Protein AF-A0A661P644-F1 (afdb_monomer_lite)

Secondary structure (DSSP, 8-state):
--GGGSGGGGGG-HHHHHHHHHHHHHHHHHHHHHT--GGGHHHHHHHHHHHHHHHHHHHHHTTTHHHHHHHHHTTSSSEEE-HHHHHTT---EEEEEESSPPPPHHHHHHHHHHH-TT-EEEEE-TTSSEEEEE--PPP-TT-HHHHHHHHHHHHHHIIIIIIHHHHHHS-EEEEEE-

Sequence (178 aa):
MCAATSPQGVLTDPSVVGATAAVLAIIAVALYQTVLAPEQVFVIYAAVALPVVLAAAAWLSLLGARKKVVSWLAGLPFSVENVNSLLNGVGQNLVIRFAQQPPDRDVLNDRLERIYPDCFALEYAAEEPEVEVRVGVIDSKLNPASATHRRYVRVHRLIDEALVPMSEDHPIEVVFVS

Structure (mmCIF, N/CA/C/O backbone):
data_AF-A0A661P644-F1
#
_entry.id   AF-A0A661P644-F1
#
loop_
_atom_site.group_PDB
_atom_site.id
_atom_site.type_symbol
_atom_site.label_atom_id
_atom_site.label_alt_id
_atom_site.label_comp_id
_atom_site.label_asym_id
_atom_site.label_entity_id
_atom_site.label_seq_id
_atom_site.pdbx_PDB_ins_code
_atom_site.Cartn_x
_atom_site.Cartn_y
_atom_site.Cartn_z
_atom_site.occupancy
_atom_site.B_iso_or_equiv
_atom_site.auth_seq_id
_atom_site.auth_comp_id
_atom_site.auth_asym_id
_atom_site.auth_atom_id
_atom_site.pdbx_PDB_model_num
ATOM 1 N N . MET A 1 1 ? 4.731 9.510 -6.077 1.00 52.00 1 MET A N 1
ATOM 2 C CA . MET A 1 1 ? 3.736 9.005 -5.098 1.00 52.00 1 MET A CA 1
ATOM 3 C C . MET A 1 1 ? 2.566 8.216 -5.712 1.00 52.00 1 MET A C 1
ATOM 5 O O . MET A 1 1 ? 1.725 7.757 -4.956 1.00 52.00 1 MET A O 1
ATOM 9 N N . CYS A 1 2 ? 2.501 7.967 -7.032 1.00 56.62 2 CYS A N 1
ATOM 10 C CA . CYS A 1 2 ? 1.468 7.079 -7.602 1.00 56.62 2 CYS A CA 1
ATOM 11 C C . CYS A 1 2 ? 1.899 5.603 -7.713 1.00 56.62 2 CYS A C 1
ATOM 13 O O . CYS A 1 2 ? 1.054 4.726 -7.877 1.00 56.62 2 CYS A O 1
ATOM 15 N N . ALA A 1 3 ? 3.201 5.323 -7.603 1.00 59.94 3 ALA A N 1
ATOM 16 C CA . ALA A 1 3 ? 3.763 3.993 -7.818 1.00 59.94 3 ALA A CA 1
ATOM 17 C C . ALA A 1 3 ? 3.244 2.930 -6.832 1.00 59.94 3 ALA A C 1
ATOM 19 O O . ALA A 1 3 ? 3.018 1.799 -7.234 1.00 59.94 3 ALA A O 1
ATOM 20 N N . ALA A 1 4 ? 2.973 3.290 -5.573 1.00 67.12 4 ALA A N 1
ATOM 21 C CA . ALA A 1 4 ? 2.459 2.352 -4.569 1.00 67.12 4 ALA A CA 1
ATOM 22 C C . ALA A 1 4 ? 1.064 1.792 -4.904 1.00 67.12 4 ALA A C 1
ATOM 24 O O . ALA A 1 4 ? 0.712 0.692 -4.492 1.00 67.12 4 ALA A O 1
ATOM 25 N N . THR A 1 5 ? 0.266 2.526 -5.681 1.00 68.06 5 THR A N 1
ATOM 26 C CA . THR A 1 5 ? -1.126 2.149 -5.989 1.00 68.06 5 THR A CA 1
ATOM 27 C C . THR A 1 5 ? -1.259 1.164 -7.152 1.00 68.06 5 THR A C 1
ATOM 29 O O . THR A 1 5 ? -2.362 0.715 -7.449 1.00 68.06 5 THR A O 1
ATOM 32 N N . SER A 1 6 ? -0.155 0.814 -7.819 1.00 72.50 6 SER A N 1
ATOM 33 C CA . SER A 1 6 ? -0.156 -0.084 -8.975 1.00 72.50 6 SER A CA 1
ATOM 34 C C . SER A 1 6 ? 1.092 -0.963 -8.995 1.00 72.50 6 SER A C 1
ATOM 36 O O . SER A 1 6 ? 2.189 -0.461 -8.751 1.00 72.50 6 SER A O 1
ATOM 38 N N . PRO A 1 7 ? 0.984 -2.240 -9.401 1.00 69.12 7 PRO A N 1
ATOM 39 C CA . PRO A 1 7 ? 2.157 -3.096 -9.574 1.00 69.12 7 PRO A CA 1
ATOM 40 C C . PRO A 1 7 ? 3.110 -2.565 -10.660 1.00 69.12 7 PRO A C 1
ATOM 42 O O . PRO A 1 7 ? 4.302 -2.861 -10.641 1.00 69.12 7 PRO A O 1
ATOM 45 N N . GLN A 1 8 ? 2.610 -1.733 -11.581 1.00 70.94 8 GLN A N 1
ATOM 46 C CA . GLN A 1 8 ? 3.397 -1.094 -12.640 1.00 70.94 8 GLN A CA 1
ATOM 47 C C . GLN A 1 8 ? 4.158 0.151 -12.164 1.00 70.94 8 GLN A C 1
ATOM 49 O O . GLN A 1 8 ? 4.913 0.733 -12.936 1.00 70.94 8 GLN A O 1
ATOM 54 N N . GLY A 1 9 ? 4.003 0.559 -10.900 1.00 67.44 9 GLY A N 1
ATOM 55 C CA . GLY A 1 9 ? 4.683 1.724 -10.337 1.00 67.44 9 GLY A CA 1
ATOM 56 C C . GLY A 1 9 ? 6.207 1.685 -10.467 1.00 67.44 9 GLY A C 1
ATOM 57 O O . GLY A 1 9 ? 6.826 2.733 -10.635 1.00 67.44 9 GLY A O 1
ATOM 58 N N . VAL A 1 10 ? 6.797 0.484 -10.483 1.00 70.25 10 VAL A N 1
ATOM 59 C CA . VAL A 1 10 ? 8.235 0.258 -10.722 1.00 70.25 10 VAL A CA 1
ATOM 60 C C . VAL A 1 10 ? 8.690 0.854 -12.060 1.00 70.25 10 VAL A C 1
ATOM 62 O O . VAL A 1 10 ? 9.791 1.380 -12.154 1.00 70.25 10 VAL A O 1
ATOM 65 N N . LEU A 1 11 ? 7.835 0.837 -13.087 1.00 70.62 11 LEU A N 1
ATOM 66 C CA . LEU A 1 11 ? 8.147 1.382 -14.415 1.00 70.62 11 LEU A CA 1
ATOM 67 C C . LEU A 1 11 ? 8.207 2.915 -14.438 1.00 70.62 11 LEU A C 1
ATOM 69 O O . LEU A 1 11 ? 8.652 3.496 -15.421 1.00 70.62 11 LEU A O 1
ATOM 73 N N . THR A 1 12 ? 7.756 3.570 -13.367 1.00 71.06 12 THR A N 1
ATOM 74 C CA . THR A 1 12 ? 7.869 5.025 -13.186 1.00 71.06 12 THR A CA 1
ATOM 75 C C . THR A 1 12 ? 9.017 5.420 -12.259 1.00 71.06 12 THR A C 1
ATOM 77 O O . THR A 1 12 ? 9.202 6.608 -11.999 1.00 71.06 12 THR A O 1
ATOM 80 N N . ASP A 1 13 ? 9.781 4.448 -11.749 1.00 71.94 13 ASP A N 1
ATOM 81 C CA . ASP A 1 13 ? 10.926 4.702 -10.881 1.00 71.94 13 ASP A CA 1
ATOM 82 C C . ASP A 1 13 ? 12.098 5.303 -11.689 1.00 71.94 13 ASP A C 1
ATOM 84 O O . ASP A 1 13 ? 12.575 4.671 -12.638 1.00 71.94 13 ASP A O 1
ATOM 88 N N . PRO A 1 14 ? 12.591 6.508 -11.338 1.00 70.69 14 PRO A N 1
ATOM 89 C CA . PRO A 1 14 ? 13.654 7.167 -12.094 1.00 70.69 14 PRO A CA 1
ATOM 90 C C . PRO A 1 14 ? 14.954 6.364 -12.174 1.00 70.69 14 PRO A C 1
ATOM 92 O O . PRO A 1 14 ? 15.650 6.441 -13.186 1.00 70.69 14 PRO A O 1
ATOM 95 N N . SER A 1 15 ? 15.292 5.584 -11.142 1.00 75.88 15 SER A N 1
ATOM 96 C CA . SER A 1 15 ? 16.503 4.764 -11.127 1.00 75.88 15 SER A CA 1
ATOM 97 C C . SER A 1 15 ? 16.371 3.572 -12.072 1.00 75.88 15 SER A C 1
ATOM 99 O O . SER A 1 15 ? 17.298 3.302 -12.835 1.00 75.88 15 SER A O 1
ATOM 101 N N . VAL A 1 16 ? 15.213 2.903 -12.094 1.00 75.19 16 VAL A N 1
ATOM 102 C CA . VAL A 1 16 ? 14.941 1.786 -13.018 1.00 75.19 16 VAL A CA 1
ATOM 103 C C . VAL A 1 16 ? 14.893 2.267 -14.468 1.00 75.19 16 VAL A C 1
ATOM 105 O O . VAL A 1 16 ? 15.544 1.681 -15.339 1.00 75.19 16 VAL A O 1
ATOM 108 N N . VAL A 1 17 ? 14.161 3.351 -14.734 1.00 77.31 17 VAL A N 1
ATOM 109 C CA . VAL A 1 17 ? 14.044 3.935 -16.079 1.00 77.31 17 VAL A CA 1
ATOM 110 C C . VAL A 1 17 ? 15.405 4.435 -16.559 1.00 77.31 17 VAL A C 1
ATOM 112 O O . VAL A 1 17 ? 15.813 4.119 -17.676 1.00 77.31 17 VAL A O 1
ATOM 115 N N . GLY A 1 18 ? 16.139 5.152 -15.704 1.00 77.38 18 GLY A N 1
ATOM 116 C CA . GLY A 1 18 ? 17.461 5.689 -16.015 1.00 77.38 18 GLY A CA 1
ATOM 117 C C . GLY A 1 18 ? 18.494 4.601 -16.302 1.00 77.38 18 GLY A C 1
ATOM 118 O O . GLY A 1 18 ? 19.186 4.675 -17.315 1.00 77.38 18 GLY A O 1
ATOM 119 N N . ALA A 1 19 ? 18.568 3.559 -15.468 1.00 82.38 19 ALA A N 1
ATOM 120 C CA . ALA A 1 19 ? 19.492 2.445 -15.681 1.00 82.38 19 ALA A CA 1
ATOM 121 C C . ALA A 1 19 ? 19.180 1.687 -16.980 1.00 82.38 19 ALA A C 1
ATOM 123 O O . ALA A 1 19 ? 20.086 1.393 -17.759 1.00 82.38 19 ALA A O 1
ATOM 124 N N . THR A 1 20 ? 17.897 1.432 -17.252 1.00 81.62 20 THR A N 1
ATOM 125 C CA . THR A 1 20 ? 17.463 0.745 -18.478 1.00 81.62 20 THR A CA 1
ATOM 126 C C . THR A 1 20 ? 17.789 1.576 -19.719 1.00 81.62 20 THR A C 1
ATOM 128 O O . THR A 1 20 ? 18.356 1.056 -20.679 1.00 81.62 20 THR A O 1
ATOM 131 N N . ALA A 1 21 ? 17.496 2.880 -19.689 1.00 81.31 21 ALA A N 1
ATOM 132 C CA . ALA A 1 21 ? 17.823 3.794 -20.780 1.00 81.31 21 ALA A CA 1
ATOM 133 C C . ALA A 1 21 ? 19.341 3.890 -21.013 1.00 81.31 21 ALA A C 1
ATOM 135 O O . ALA A 1 21 ? 19.781 3.863 -22.160 1.00 81.31 21 ALA A O 1
ATOM 136 N N . ALA A 1 22 ? 20.147 3.937 -19.946 1.00 82.00 22 ALA A N 1
ATOM 137 C CA . ALA A 1 22 ? 21.605 3.982 -20.044 1.00 82.00 22 ALA A CA 1
ATOM 138 C C . ALA A 1 22 ? 22.190 2.707 -20.672 1.00 82.00 22 ALA A C 1
ATOM 140 O O . ALA A 1 22 ? 23.019 2.799 -21.575 1.00 82.00 22 ALA A O 1
ATOM 141 N N . VAL A 1 23 ? 21.734 1.520 -20.253 1.00 85.25 23 VAL A N 1
ATOM 142 C CA . VAL A 1 23 ? 22.172 0.242 -20.843 1.00 85.25 23 VAL A CA 1
ATOM 143 C C . VAL A 1 23 ? 21.826 0.185 -22.330 1.00 85.25 23 VAL A C 1
ATOM 145 O O . VAL A 1 23 ? 22.683 -0.145 -23.149 1.00 85.25 23 VAL A O 1
ATOM 148 N N . LEU A 1 24 ? 20.600 0.563 -22.698 1.00 83.00 24 LEU A N 1
ATOM 149 C CA . LEU A 1 24 ? 20.176 0.588 -24.098 1.00 83.00 24 LEU A CA 1
ATOM 150 C C . LEU A 1 24 ? 20.964 1.612 -24.918 1.00 83.00 24 LEU A C 1
ATOM 152 O O . LEU A 1 24 ? 21.321 1.318 -26.055 1.00 83.00 24 LEU A O 1
ATOM 156 N N . ALA A 1 25 ? 21.296 2.772 -24.348 1.00 80.25 25 ALA A N 1
ATOM 157 C CA . ALA A 1 25 ? 22.140 3.770 -25.001 1.00 80.25 25 ALA A CA 1
ATOM 158 C C . ALA A 1 25 ? 23.576 3.262 -25.228 1.00 80.25 25 ALA A C 1
ATOM 160 O O . ALA A 1 25 ? 24.142 3.487 -26.295 1.00 80.25 25 ALA A O 1
ATOM 161 N N . ILE A 1 26 ? 24.160 2.532 -24.273 1.00 84.38 26 ILE A N 1
ATOM 162 C CA . ILE A 1 26 ? 25.492 1.924 -24.434 1.00 84.38 26 ILE A CA 1
ATOM 163 C C . ILE A 1 26 ? 25.470 0.871 -25.549 1.00 84.38 26 ILE A C 1
ATOM 165 O O . ILE A 1 26 ? 26.336 0.884 -26.423 1.00 84.38 26 ILE A O 1
ATOM 169 N N . ILE A 1 27 ? 24.457 -0.003 -25.559 1.00 81.19 27 ILE A N 1
ATOM 170 C CA . ILE A 1 27 ? 24.264 -1.010 -26.614 1.00 81.19 27 ILE A CA 1
ATOM 171 C C . ILE A 1 27 ? 24.084 -0.329 -27.977 1.00 81.19 27 ILE A C 1
ATOM 173 O O . ILE A 1 27 ? 24.700 -0.741 -28.958 1.00 81.19 27 ILE A O 1
ATOM 177 N N . ALA A 1 28 ? 23.293 0.743 -28.032 1.00 76.69 28 ALA A N 1
ATOM 178 C CA . ALA A 1 28 ? 23.071 1.536 -29.234 1.00 76.69 28 ALA A CA 1
ATOM 179 C C . ALA A 1 28 ? 24.374 2.106 -29.810 1.00 76.69 28 ALA A C 1
ATOM 181 O O . ALA A 1 28 ? 24.631 1.966 -31.005 1.00 76.69 28 ALA A O 1
ATOM 182 N N . VAL A 1 29 ? 25.216 2.706 -28.963 1.00 80.19 29 VAL A N 1
ATOM 183 C CA . VAL A 1 29 ? 26.517 3.257 -29.371 1.00 80.19 29 VAL A CA 1
ATOM 184 C C . VAL A 1 29 ? 27.463 2.149 -29.841 1.00 80.19 29 VAL A C 1
ATOM 186 O O . VAL A 1 29 ? 28.110 2.304 -30.876 1.00 80.19 29 VAL A O 1
ATOM 189 N N . ALA A 1 30 ? 27.518 1.016 -29.137 1.00 79.19 30 ALA A N 1
ATOM 190 C CA . ALA A 1 30 ? 28.370 -0.115 -29.510 1.00 79.19 30 ALA A CA 1
ATOM 191 C C . ALA A 1 30 ? 27.972 -0.729 -30.865 1.00 79.19 30 ALA A C 1
ATOM 193 O O . ALA A 1 30 ? 28.835 -1.038 -31.688 1.00 79.19 30 ALA A O 1
ATOM 194 N N . LEU A 1 31 ? 26.669 -0.862 -31.131 1.00 76.06 31 LEU A N 1
ATOM 195 C CA . LEU A 1 31 ? 26.162 -1.350 -32.414 1.00 76.06 31 LEU A CA 1
ATOM 196 C C . LEU A 1 31 ? 26.424 -0.343 -33.545 1.00 76.06 31 LEU A C 1
ATOM 198 O O . LEU A 1 31 ? 26.834 -0.751 -34.634 1.00 76.06 31 LEU A O 1
ATOM 202 N N . TYR A 1 32 ? 26.256 0.964 -33.285 1.00 75.00 32 TYR A N 1
ATOM 203 C CA . TYR A 1 32 ? 26.558 2.040 -34.246 1.00 75.00 32 TYR A CA 1
ATOM 204 C C . TYR A 1 32 ? 28.010 1.997 -34.726 1.00 75.00 32 TYR A C 1
ATOM 206 O O . TYR A 1 32 ? 28.279 2.200 -35.906 1.00 75.00 32 TYR A O 1
ATOM 214 N N . GLN A 1 33 ? 28.944 1.681 -33.830 1.00 72.88 33 GLN A N 1
ATOM 215 C CA . GLN A 1 33 ? 30.367 1.604 -34.158 1.00 72.88 33 GLN A CA 1
ATOM 216 C C . GLN A 1 33 ? 30.764 0.355 -34.956 1.00 72.88 33 GLN A C 1
ATOM 218 O O . GLN A 1 33 ? 31.861 0.331 -35.509 1.00 72.88 33 GLN A O 1
ATOM 223 N N . THR A 1 34 ? 29.924 -0.683 -35.003 1.00 72.31 34 THR A N 1
ATOM 224 C CA . THR A 1 34 ? 30.353 -2.016 -35.454 1.00 72.31 34 THR A CA 1
ATOM 225 C C . THR A 1 34 ? 29.628 -2.550 -36.687 1.00 72.31 34 THR A C 1
ATOM 227 O O . THR A 1 34 ? 30.260 -3.286 -37.442 1.00 72.31 34 THR A O 1
ATOM 230 N N . VAL A 1 35 ? 28.339 -2.242 -36.916 1.00 63.91 35 VAL A N 1
ATOM 231 C CA . VAL A 1 35 ? 27.536 -3.053 -37.868 1.00 63.91 35 VAL A CA 1
ATOM 232 C C . VAL A 1 35 ? 26.540 -2.288 -38.764 1.00 63.91 35 VAL A C 1
ATOM 234 O O . VAL A 1 35 ? 26.114 -2.844 -39.773 1.00 63.91 35 VAL A O 1
ATOM 237 N N . LEU A 1 36 ? 26.134 -1.048 -38.476 1.00 59.97 36 LEU A N 1
ATOM 238 C CA . LEU A 1 36 ? 24.854 -0.558 -39.030 1.00 59.97 36 LEU A CA 1
ATOM 239 C C . LEU A 1 36 ? 24.956 0.321 -40.280 1.00 59.97 36 LEU A C 1
ATOM 241 O O . LEU A 1 36 ? 25.689 1.307 -40.324 1.00 59.97 36 LEU A O 1
ATOM 245 N N . ALA A 1 37 ? 24.092 0.019 -41.250 1.00 70.81 37 ALA A N 1
ATOM 246 C CA . ALA A 1 37 ? 23.732 0.937 -42.324 1.00 70.81 37 ALA A CA 1
ATOM 247 C C . ALA A 1 37 ? 22.896 2.119 -41.771 1.00 70.81 37 ALA A C 1
ATOM 249 O O . ALA A 1 37 ? 22.179 1.940 -40.779 1.00 70.81 37 ALA A O 1
ATOM 250 N N . PRO A 1 38 ? 22.906 3.307 -42.415 1.00 69.44 38 PRO A N 1
ATOM 251 C CA . PRO A 1 38 ? 22.200 4.511 -41.940 1.00 69.44 38 PRO A CA 1
ATOM 252 C C . PRO A 1 38 ? 20.709 4.295 -41.631 1.00 69.44 38 PRO A C 1
ATOM 254 O O . PRO A 1 38 ? 20.136 4.948 -40.765 1.00 69.44 38 PRO A O 1
ATOM 257 N N . GLU A 1 39 ? 20.087 3.339 -42.316 1.00 71.56 39 GLU A N 1
ATOM 258 C CA . GLU A 1 39 ? 18.666 2.994 -42.228 1.00 71.56 39 GLU A CA 1
ATOM 259 C C . GLU A 1 39 ? 18.301 2.300 -40.903 1.00 71.56 39 GLU A C 1
ATOM 261 O O . GLU A 1 39 ? 17.187 2.429 -40.398 1.00 71.56 39 GLU A O 1
ATOM 266 N N . GLN A 1 40 ? 19.255 1.591 -40.292 1.00 71.81 40 GLN A N 1
ATOM 267 C CA . GLN A 1 40 ? 19.048 0.815 -39.064 1.00 71.81 40 GLN A CA 1
ATOM 268 C C . GLN A 1 40 ? 19.250 1.657 -37.791 1.00 71.81 40 GLN A C 1
ATOM 270 O O . GLN A 1 40 ? 18.866 1.252 -36.693 1.00 71.81 40 GLN A O 1
ATOM 275 N N . VAL A 1 41 ? 19.792 2.867 -37.943 1.00 71.81 41 VAL A N 1
ATOM 276 C CA . VAL A 1 41 ? 20.014 3.839 -36.865 1.00 71.81 41 VAL A CA 1
ATOM 277 C C . VAL A 1 41 ? 18.687 4.280 -36.232 1.00 71.81 41 VAL A C 1
ATOM 279 O O . VAL A 1 41 ? 18.596 4.430 -35.014 1.00 71.81 41 VAL A O 1
ATOM 282 N N . PHE A 1 42 ? 17.623 4.407 -37.034 1.00 72.88 42 PHE A N 1
ATOM 283 C CA . PHE A 1 42 ? 16.292 4.780 -36.545 1.00 72.88 42 PHE A CA 1
ATOM 284 C C . PHE A 1 42 ? 15.702 3.738 -35.581 1.00 72.88 42 PHE A C 1
ATOM 286 O O . PHE A 1 42 ? 15.146 4.100 -34.545 1.00 72.88 42 PHE A O 1
ATOM 293 N N . VAL A 1 43 ? 15.872 2.444 -35.877 1.00 74.88 43 VAL A N 1
ATOM 294 C CA . VAL A 1 43 ? 15.374 1.338 -35.035 1.00 74.88 43 VAL A CA 1
ATOM 295 C C . VAL A 1 43 ? 16.027 1.367 -33.653 1.00 74.88 43 VAL A C 1
ATOM 297 O O . VAL A 1 43 ? 15.377 1.122 -32.639 1.00 74.88 43 VAL A O 1
ATOM 300 N N . ILE A 1 44 ? 17.305 1.729 -33.599 1.00 74.94 44 ILE A N 1
ATOM 301 C CA . ILE A 1 44 ? 18.067 1.807 -32.355 1.00 74.94 44 ILE A CA 1
ATOM 302 C C . ILE A 1 44 ? 17.658 3.017 -31.528 1.00 74.94 44 ILE A C 1
ATOM 304 O O . ILE A 1 44 ? 17.417 2.874 -30.332 1.00 74.94 44 ILE A O 1
ATOM 308 N N . TYR A 1 45 ? 17.509 4.191 -32.146 1.00 76.50 45 TYR A N 1
ATOM 309 C CA . TYR A 1 45 ? 16.982 5.353 -31.432 1.00 76.50 45 TYR A CA 1
ATOM 310 C C . TYR A 1 45 ? 15.570 5.098 -30.893 1.00 76.50 45 TYR A C 1
ATOM 312 O O . TYR A 1 45 ? 15.282 5.461 -29.752 1.00 76.50 45 TYR A O 1
ATOM 320 N N . ALA A 1 46 ? 14.716 4.407 -31.655 1.00 78.44 46 ALA A N 1
ATOM 321 C CA . ALA A 1 46 ? 13.398 3.990 -31.183 1.00 78.44 46 ALA A CA 1
ATOM 322 C C . ALA A 1 46 ? 13.489 3.031 -29.979 1.00 78.44 46 ALA A C 1
ATOM 324 O O . ALA A 1 46 ? 12.754 3.199 -29.007 1.00 78.44 46 ALA A O 1
ATOM 325 N N . ALA A 1 47 ? 14.424 2.075 -29.994 1.00 77.44 47 ALA A N 1
ATOM 326 C CA . ALA A 1 47 ? 14.651 1.157 -28.878 1.00 77.44 47 ALA A CA 1
ATOM 327 C C . ALA A 1 47 ? 15.173 1.867 -27.614 1.00 77.44 47 ALA A C 1
ATOM 329 O O . ALA A 1 47 ? 14.733 1.546 -26.513 1.00 77.44 47 ALA A O 1
ATOM 330 N N . VAL A 1 48 ? 16.055 2.863 -27.752 1.00 79.06 48 VAL A N 1
ATOM 331 C CA . VAL A 1 48 ? 16.557 3.674 -26.623 1.00 79.06 48 VAL A CA 1
ATOM 332 C C . VAL A 1 48 ? 15.473 4.593 -26.058 1.00 79.06 48 VAL A C 1
ATOM 334 O O . VAL A 1 48 ? 15.434 4.827 -24.853 1.00 79.06 48 VAL A O 1
ATOM 337 N N . ALA A 1 49 ? 14.572 5.100 -26.903 1.00 79.56 49 ALA A N 1
ATOM 338 C CA . ALA A 1 49 ? 13.444 5.920 -26.468 1.00 79.56 49 ALA A CA 1
ATOM 339 C C . ALA A 1 49 ? 12.337 5.099 -25.779 1.00 79.56 49 ALA A C 1
ATOM 341 O O . ALA A 1 49 ? 11.567 5.648 -24.988 1.00 79.56 49 ALA A O 1
ATOM 342 N N . LEU A 1 50 ? 12.261 3.790 -26.041 1.00 80.00 50 LEU A N 1
ATOM 343 C CA . LEU A 1 50 ? 11.185 2.920 -25.563 1.00 80.00 50 LEU A CA 1
ATOM 344 C C . LEU A 1 50 ? 10.980 2.950 -24.033 1.00 80.00 50 LEU A C 1
ATOM 346 O O . LEU A 1 50 ? 9.833 3.123 -23.622 1.00 80.00 50 LEU A O 1
ATOM 350 N N . PRO A 1 51 ? 12.009 2.859 -23.162 1.00 78.12 51 PRO A N 1
ATOM 351 C CA . PRO A 1 51 ? 11.814 2.945 -21.712 1.00 78.12 51 PRO A CA 1
ATOM 352 C C . PRO A 1 51 ? 11.218 4.280 -21.265 1.00 78.12 51 PRO A C 1
ATOM 354 O O . PRO A 1 51 ? 10.402 4.306 -20.349 1.00 78.12 51 PRO A O 1
ATOM 357 N N . VAL A 1 52 ? 11.587 5.383 -21.925 1.00 79.06 52 VAL A N 1
ATOM 358 C CA . VAL A 1 52 ? 11.058 6.720 -21.615 1.00 79.06 52 V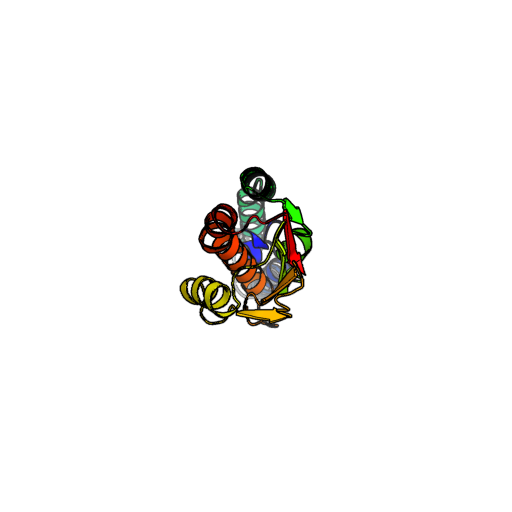AL A CA 1
ATOM 359 C C . VAL A 1 52 ? 9.584 6.807 -22.000 1.00 79.06 52 VAL A C 1
ATOM 361 O O . VAL A 1 52 ? 8.770 7.301 -21.223 1.00 79.06 52 VAL A O 1
ATOM 364 N N . VAL A 1 53 ? 9.219 6.273 -23.168 1.00 83.00 53 VAL A N 1
ATOM 365 C CA . VAL A 1 53 ? 7.822 6.207 -23.619 1.00 83.00 53 VAL A CA 1
ATOM 366 C C . VAL A 1 53 ? 6.989 5.321 -22.691 1.00 83.00 53 VAL A C 1
ATOM 368 O O . VAL A 1 53 ? 5.894 5.717 -22.296 1.00 83.00 53 VAL A O 1
ATOM 371 N N . LEU A 1 54 ? 7.507 4.156 -22.290 1.00 80.69 54 LEU A N 1
ATOM 372 C CA . LEU A 1 54 ? 6.836 3.262 -21.342 1.00 80.69 54 LEU A CA 1
ATOM 373 C C . LEU A 1 54 ? 6.663 3.916 -19.967 1.00 80.69 54 LEU A C 1
ATOM 375 O O . LEU A 1 54 ? 5.585 3.816 -19.384 1.00 80.69 54 LEU A O 1
ATOM 379 N N . ALA A 1 55 ? 7.675 4.632 -19.476 1.00 77.50 55 ALA A N 1
ATOM 380 C CA . ALA A 1 55 ? 7.589 5.385 -18.229 1.00 77.50 55 ALA A CA 1
ATOM 381 C C . ALA A 1 55 ? 6.544 6.507 -18.310 1.00 77.50 55 ALA A C 1
ATOM 383 O O . ALA A 1 55 ? 5.749 6.676 -17.386 1.00 77.50 55 ALA A O 1
ATOM 384 N N . ALA A 1 56 ? 6.491 7.240 -19.426 1.00 80.88 56 ALA A N 1
ATOM 385 C CA . ALA A 1 56 ? 5.487 8.274 -19.658 1.00 80.88 56 ALA A CA 1
ATOM 386 C C . ALA A 1 56 ? 4.070 7.682 -19.735 1.00 80.88 56 ALA A C 1
ATOM 388 O O . ALA A 1 56 ? 3.153 8.201 -19.102 1.00 80.88 56 ALA A O 1
ATOM 389 N N . ALA A 1 57 ? 3.889 6.566 -20.444 1.00 82.38 57 ALA A N 1
ATOM 390 C CA . ALA A 1 57 ? 2.612 5.860 -20.521 1.00 82.38 57 ALA A CA 1
ATOM 391 C C . ALA A 1 57 ? 2.164 5.332 -19.147 1.00 82.38 57 ALA A C 1
ATOM 393 O O . ALA A 1 57 ? 1.001 5.488 -18.775 1.00 82.38 57 ALA A O 1
ATOM 394 N N . ALA A 1 58 ? 3.087 4.767 -18.363 1.00 76.12 58 ALA A N 1
ATOM 395 C CA . ALA A 1 58 ? 2.825 4.335 -16.994 1.00 76.12 58 ALA A CA 1
ATOM 396 C C . ALA A 1 58 ? 2.501 5.523 -16.073 1.00 76.12 58 ALA A C 1
ATOM 398 O O . ALA A 1 58 ? 1.614 5.441 -15.233 1.00 76.12 58 ALA A O 1
ATOM 399 N N . TRP A 1 59 ? 3.160 6.667 -16.243 1.00 77.06 59 TRP A N 1
ATOM 400 C CA . TRP A 1 59 ? 2.811 7.876 -15.501 1.00 77.06 59 TRP A CA 1
ATOM 401 C C . TRP A 1 59 ? 1.398 8.365 -15.840 1.00 77.06 59 TRP A C 1
ATOM 403 O O . TRP A 1 59 ? 0.620 8.657 -14.931 1.00 77.06 59 TRP A O 1
ATOM 413 N N . LEU A 1 60 ? 1.037 8.381 -17.127 1.00 81.06 60 LEU A N 1
ATOM 414 C CA . LEU A 1 60 ? -0.306 8.734 -17.588 1.00 81.06 60 LEU A CA 1
ATOM 415 C C . LEU A 1 60 ? -1.373 7.782 -17.032 1.00 81.06 60 LEU A C 1
ATOM 417 O O . LEU A 1 60 ? -2.418 8.246 -16.586 1.00 81.06 60 LEU A O 1
ATOM 421 N N . SER A 1 61 ? -1.116 6.470 -16.992 1.00 72.69 61 SER A N 1
ATOM 422 C CA . SER A 1 61 ? -2.067 5.494 -16.430 1.00 72.69 61 SER A CA 1
ATOM 423 C C . SER A 1 61 ? -2.261 5.648 -14.916 1.00 72.69 61 SER A C 1
ATOM 425 O O . SER A 1 61 ? -3.289 5.249 -14.364 1.00 72.69 61 SER A O 1
ATOM 427 N N . LEU A 1 62 ? -1.299 6.281 -14.245 1.00 73.50 62 LEU A N 1
ATOM 428 C CA . LEU A 1 62 ? -1.336 6.602 -12.825 1.00 73.50 62 LEU A CA 1
ATOM 429 C C . LEU A 1 62 ? -1.922 7.992 -12.522 1.00 73.50 62 LEU A C 1
ATOM 431 O O . LEU A 1 62 ? -2.131 8.323 -11.345 1.00 73.50 62 LEU A O 1
ATOM 435 N N . LEU A 1 63 ? -2.232 8.802 -13.543 1.00 75.00 63 LEU A N 1
ATOM 436 C CA . LEU A 1 63 ? -2.957 10.061 -13.374 1.00 75.00 63 LEU A CA 1
ATOM 437 C C . LEU A 1 63 ? -4.372 9.763 -12.867 1.00 75.00 63 LEU A C 1
ATOM 439 O O . LEU A 1 63 ? -5.259 9.350 -13.603 1.00 75.00 63 LEU A O 1
ATOM 443 N N . GLY A 1 64 ? -4.584 9.966 -11.569 1.00 77.25 64 GLY A N 1
ATOM 444 C CA . GLY A 1 64 ? -5.861 9.687 -10.906 1.00 77.25 64 GLY A CA 1
ATOM 445 C C . GLY A 1 64 ? -5.772 8.668 -9.775 1.00 77.25 64 GLY A C 1
ATOM 446 O O . GLY A 1 64 ? -6.728 8.555 -9.012 1.00 77.25 64 GLY A O 1
ATOM 447 N N . ALA A 1 65 ? -4.620 8.019 -9.578 1.00 80.06 65 ALA A N 1
ATOM 448 C CA . ALA A 1 65 ? -4.357 7.179 -8.407 1.00 80.06 65 ALA A CA 1
ATOM 449 C C . ALA A 1 65 ? -4.699 7.899 -7.093 1.00 80.06 65 ALA A C 1
ATOM 451 O O . ALA A 1 65 ? -5.425 7.374 -6.254 1.00 80.06 65 ALA A O 1
ATOM 452 N N . ARG A 1 66 ? -4.274 9.164 -6.963 1.00 82.56 66 ARG A N 1
ATOM 453 C CA . ARG A 1 66 ? -4.606 10.002 -5.804 1.00 82.56 66 ARG A CA 1
ATOM 454 C C . ARG A 1 66 ? -6.114 10.176 -5.616 1.00 82.56 66 ARG A C 1
ATOM 456 O O . ARG A 1 66 ? -6.585 10.087 -4.493 1.00 82.56 66 ARG A O 1
ATOM 463 N N . LYS A 1 67 ? -6.870 10.412 -6.695 1.00 85.94 67 LYS A N 1
ATOM 464 C CA . LYS A 1 67 ? -8.331 10.568 -6.613 1.00 85.94 67 LYS A CA 1
ATOM 465 C C . LYS A 1 67 ? -8.998 9.280 -6.136 1.00 85.94 67 LYS A C 1
ATOM 467 O O . LYS A 1 67 ? -9.903 9.359 -5.320 1.00 85.94 67 LYS A O 1
ATOM 472 N N . LYS A 1 68 ? -8.523 8.116 -6.594 1.00 86.25 68 LYS A N 1
ATOM 473 C CA . LYS A 1 68 ? -9.015 6.809 -6.133 1.00 86.25 68 LYS A CA 1
ATOM 474 C C . LYS A 1 68 ? -8.758 6.601 -4.643 1.00 86.25 68 LYS A C 1
ATOM 476 O O . LYS A 1 68 ? -9.690 6.266 -3.930 1.00 86.25 68 LYS A O 1
ATOM 481 N N . VAL A 1 69 ? -7.538 6.876 -4.172 1.00 87.19 69 VAL A N 1
ATOM 482 C CA . VAL A 1 69 ? -7.199 6.774 -2.740 1.00 87.19 69 VAL A CA 1
ATOM 483 C C . VAL A 1 69 ? -8.064 7.718 -1.909 1.00 87.19 69 VAL A C 1
ATOM 485 O O . VAL A 1 69 ? -8.648 7.289 -0.928 1.00 87.19 69 VAL A O 1
ATOM 488 N N . VAL A 1 70 ? -8.206 8.980 -2.321 1.00 89.38 70 VAL A N 1
ATOM 489 C CA . VAL A 1 70 ? -9.056 9.950 -1.610 1.00 89.38 70 VAL A CA 1
ATOM 490 C C . VAL A 1 70 ? -10.522 9.517 -1.605 1.00 89.38 70 VAL A C 1
ATOM 492 O O . VAL A 1 70 ? -11.177 9.623 -0.578 1.00 89.38 70 VAL A O 1
ATOM 495 N N . SER A 1 71 ? -11.033 9.011 -2.729 1.00 91.94 71 SER A N 1
ATOM 496 C CA . SER A 1 71 ? -12.407 8.512 -2.822 1.00 91.94 71 SER A CA 1
ATOM 497 C C . SER A 1 71 ? -12.643 7.290 -1.941 1.00 91.94 71 SER A C 1
ATOM 499 O O . SER A 1 71 ? -13.725 7.168 -1.384 1.00 91.94 71 SER A O 1
ATOM 501 N N . TRP A 1 72 ? -11.659 6.394 -1.834 1.00 92.44 72 TRP A N 1
ATOM 502 C CA . TRP A 1 72 ? -11.709 5.251 -0.926 1.00 92.44 72 TRP A CA 1
ATOM 503 C C . TRP A 1 72 ? -11.721 5.723 0.530 1.00 92.44 72 TRP A C 1
ATOM 505 O O . TRP A 1 72 ? -12.646 5.386 1.255 1.00 92.44 72 TRP A O 1
ATOM 515 N N . LEU A 1 73 ? -10.786 6.598 0.919 1.00 92.25 73 LEU A N 1
ATOM 516 C CA . LEU A 1 73 ? -10.720 7.166 2.272 1.00 92.25 73 LEU A CA 1
ATOM 517 C C . LEU A 1 73 ? -12.013 7.883 2.677 1.00 92.25 73 LEU A C 1
ATOM 519 O O . LEU A 1 73 ? -12.461 7.746 3.807 1.00 92.25 73 LEU A O 1
ATOM 523 N N . ALA A 1 74 ? -12.625 8.625 1.753 1.00 92.75 74 ALA A N 1
ATOM 524 C CA . ALA A 1 74 ? -13.882 9.328 1.999 1.00 92.75 74 ALA A CA 1
ATOM 525 C C . ALA A 1 74 ? -15.097 8.392 2.154 1.00 92.75 74 ALA A C 1
ATOM 527 O O . ALA A 1 74 ? -16.149 8.848 2.592 1.00 92.75 74 ALA A O 1
ATOM 528 N N . GLY A 1 75 ? -14.977 7.120 1.760 1.00 92.94 75 GLY A N 1
ATOM 529 C CA . GLY A 1 75 ? -16.037 6.118 1.880 1.00 92.94 75 GLY A CA 1
ATOM 530 C C . GLY A 1 75 ? -15.965 5.269 3.150 1.00 92.94 75 GLY A C 1
ATOM 531 O O . GLY A 1 75 ? -16.852 4.447 3.361 1.00 92.94 75 GLY A O 1
ATOM 532 N N . LEU A 1 76 ? -14.925 5.431 3.973 1.00 95.19 76 LEU A N 1
ATOM 533 C CA . LEU A 1 76 ? -14.739 4.642 5.190 1.00 95.19 76 LEU A CA 1
ATOM 534 C C . LEU A 1 76 ? -15.598 5.181 6.351 1.00 95.19 76 LEU A C 1
ATOM 536 O O . LEU A 1 76 ? -15.825 6.389 6.433 1.00 95.19 76 LEU A O 1
ATOM 540 N N . PRO A 1 77 ? -16.049 4.312 7.277 1.00 94.44 77 PRO A N 1
ATOM 541 C CA . PRO A 1 77 ? -16.851 4.715 8.436 1.00 94.44 77 PRO A CA 1
ATOM 542 C C . PRO A 1 77 ? -16.029 5.402 9.542 1.00 94.44 77 PRO A C 1
ATOM 544 O O . PRO A 1 77 ? -16.603 5.924 10.493 1.00 94.44 77 PRO A O 1
ATOM 547 N N . PHE A 1 78 ? -14.701 5.417 9.417 1.00 94.50 78 PHE A N 1
ATOM 548 C CA . PHE A 1 78 ? -13.758 6.012 10.363 1.00 94.50 78 PHE A CA 1
ATOM 549 C C . PHE A 1 78 ? -12.619 6.722 9.628 1.00 94.50 78 PHE A C 1
ATOM 551 O O . PHE A 1 78 ? -12.385 6.509 8.434 1.00 94.50 78 PHE A O 1
ATOM 558 N N . SER A 1 79 ? -11.879 7.558 10.355 1.00 93.88 79 SER A N 1
ATOM 559 C CA . SER A 1 79 ? -10.752 8.302 9.790 1.00 93.88 79 SER A CA 1
ATOM 560 C C . SER A 1 79 ? -9.523 7.407 9.640 1.00 93.88 79 SER A C 1
ATOM 562 O O . SER A 1 79 ? -9.171 6.671 10.558 1.00 93.88 79 SER A O 1
ATOM 564 N N . VAL A 1 80 ? -8.828 7.497 8.502 1.00 93.62 80 VAL A N 1
ATOM 565 C CA . VAL A 1 80 ? -7.509 6.870 8.324 1.00 93.62 80 VAL A CA 1
ATOM 566 C C . VAL A 1 80 ? -6.456 7.955 8.160 1.00 93.62 80 VAL A C 1
ATOM 568 O O . VAL A 1 80 ? -6.458 8.718 7.189 1.00 93.62 80 VAL A O 1
ATOM 571 N N . GLU A 1 81 ? -5.543 8.017 9.118 1.00 92.62 81 GLU A N 1
ATOM 572 C CA . GLU A 1 81 ? -4.503 9.028 9.205 1.00 92.62 81 GLU A CA 1
ATOM 573 C C . GLU A 1 81 ? -3.148 8.523 8.704 1.00 92.62 81 GLU A C 1
ATOM 575 O O . GLU A 1 81 ? -2.868 7.327 8.621 1.00 92.62 81 GLU A O 1
ATOM 580 N N . ASN A 1 82 ? -2.291 9.479 8.340 1.00 88.56 82 ASN A N 1
ATOM 581 C CA . ASN A 1 82 ? -0.922 9.239 7.886 1.00 88.56 82 ASN A CA 1
ATOM 582 C C . ASN A 1 82 ? -0.785 8.257 6.702 1.00 88.56 82 ASN A C 1
ATOM 584 O O . ASN A 1 82 ? 0.236 7.608 6.528 1.00 88.56 82 ASN A O 1
ATOM 588 N N . VAL A 1 83 ? -1.760 8.206 5.791 1.00 88.06 83 VAL A N 1
ATOM 589 C CA . VAL A 1 83 ? -1.714 7.342 4.587 1.00 88.06 83 VAL A CA 1
ATOM 590 C C . VAL A 1 83 ? -0.470 7.595 3.716 1.00 88.06 83 VAL A C 1
ATOM 592 O O . VAL A 1 83 ? -0.026 6.727 2.967 1.00 88.06 83 VAL A O 1
ATOM 595 N N . ASN A 1 84 ? 0.154 8.770 3.824 1.00 86.00 84 ASN A N 1
ATOM 596 C CA . ASN A 1 84 ? 1.423 9.044 3.154 1.00 86.00 84 ASN A CA 1
ATOM 597 C C . ASN A 1 84 ? 2.563 8.126 3.626 1.00 86.00 84 ASN A C 1
ATOM 599 O O . ASN A 1 84 ? 3.408 7.777 2.802 1.00 86.00 84 ASN A O 1
ATOM 603 N N . SER A 1 85 ? 2.596 7.707 4.898 1.00 84.56 85 SER A N 1
ATOM 604 C CA . SER A 1 85 ? 3.592 6.747 5.390 1.00 84.56 85 SER A CA 1
ATOM 605 C C . SER A 1 85 ? 3.439 5.398 4.682 1.00 84.56 85 SER A C 1
ATOM 607 O O . SER A 1 85 ? 4.438 4.828 4.236 1.00 84.56 85 SER A O 1
ATOM 609 N N . LEU A 1 86 ? 2.198 4.945 4.454 1.00 85.06 86 LEU A N 1
ATOM 610 C CA . LEU A 1 86 ? 1.886 3.751 3.662 1.00 85.06 86 LEU A CA 1
ATOM 611 C C . LEU A 1 86 ? 2.376 3.887 2.218 1.00 85.06 86 LEU A C 1
ATOM 613 O O . LEU A 1 86 ? 3.073 3.015 1.701 1.00 85.06 86 LEU A O 1
ATOM 617 N N . LEU A 1 87 ? 2.014 4.993 1.561 1.00 81.50 87 LEU A N 1
ATOM 618 C CA . LEU A 1 87 ? 2.317 5.226 0.146 1.00 81.50 87 LEU A CA 1
ATOM 619 C C . LEU A 1 87 ? 3.814 5.418 -0.121 1.00 81.50 87 LEU A C 1
ATOM 621 O O . LEU A 1 87 ? 4.274 5.152 -1.231 1.00 81.50 87 LEU A O 1
ATOM 625 N N . ASN A 1 88 ? 4.568 5.858 0.884 1.00 78.81 88 ASN A N 1
ATOM 626 C CA . ASN A 1 88 ? 6.023 5.964 0.827 1.00 78.81 88 ASN A CA 1
ATOM 627 C C . ASN A 1 88 ? 6.734 4.678 1.281 1.00 78.81 88 ASN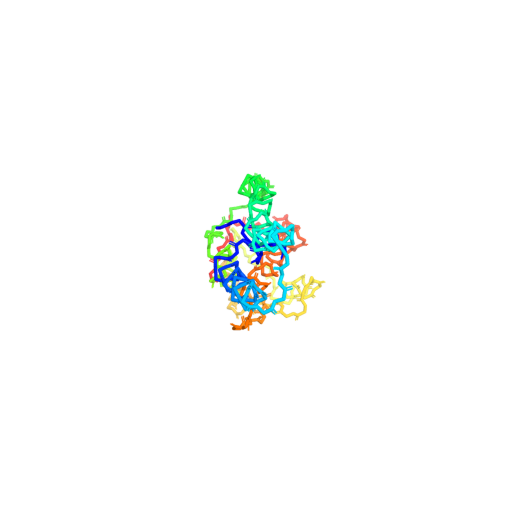 A C 1
ATOM 629 O O . ASN A 1 88 ? 7.959 4.623 1.241 1.00 78.81 88 ASN A O 1
ATOM 633 N N . GLY A 1 89 ? 5.993 3.648 1.705 1.00 75.44 89 GLY A N 1
ATOM 634 C CA . GLY A 1 89 ? 6.563 2.385 2.175 1.00 75.44 89 GLY A CA 1
ATOM 635 C C . GLY A 1 89 ? 7.285 2.487 3.518 1.00 75.44 89 GLY A C 1
ATOM 636 O O . GLY A 1 89 ? 8.098 1.617 3.824 1.00 75.44 89 GLY A O 1
ATOM 637 N N . VAL A 1 90 ? 6.998 3.520 4.311 1.00 79.00 90 VAL A N 1
ATOM 638 C CA . VAL A 1 90 ? 7.585 3.723 5.645 1.00 79.00 90 VAL A CA 1
ATOM 639 C C . VAL A 1 90 ? 6.694 3.126 6.728 1.00 79.00 90 VAL A C 1
ATOM 641 O O . VAL A 1 90 ? 7.217 2.512 7.645 1.00 79.00 90 VAL A O 1
ATOM 644 N N . GLY A 1 91 ? 5.370 3.228 6.577 1.00 79.06 91 GLY A N 1
ATOM 645 C CA . GLY A 1 91 ? 4.432 2.659 7.540 1.00 79.06 91 GLY A CA 1
ATOM 646 C C . GLY A 1 91 ? 4.466 1.135 7.500 1.00 79.06 91 GLY A C 1
ATOM 647 O O . GLY A 1 91 ? 4.364 0.567 6.411 1.00 79.06 91 GLY A O 1
ATOM 648 N N . GLN A 1 92 ? 4.656 0.480 8.639 1.00 82.19 92 GLN A N 1
ATOM 649 C CA . GLN A 1 92 ? 4.746 -0.976 8.805 1.00 82.19 92 GLN A CA 1
ATOM 650 C C . GLN A 1 92 ? 3.609 -1.538 9.664 1.00 82.19 92 GLN A C 1
ATOM 652 O O . GLN A 1 92 ? 3.236 -2.705 9.483 1.00 82.19 92 GLN A O 1
ATOM 657 N N . ASN A 1 93 ? 3.037 -0.700 10.527 1.00 90.12 93 ASN A N 1
ATOM 658 C CA . ASN A 1 93 ? 2.008 -1.059 11.485 1.00 90.12 93 ASN A CA 1
ATOM 659 C C . ASN A 1 93 ? 0.767 -0.171 11.307 1.00 90.12 93 ASN A C 1
ATOM 661 O O . ASN A 1 93 ? 0.791 0.887 10.671 1.00 90.12 93 ASN A O 1
ATOM 665 N N . LEU A 1 94 ? -0.346 -0.641 11.855 1.00 91.88 94 LEU A N 1
ATOM 666 C CA . LEU A 1 94 ? -1.596 0.095 11.970 1.00 91.88 94 LEU A CA 1
ATOM 667 C C . LEU A 1 94 ? -1.898 0.257 13.451 1.00 91.88 94 LEU A C 1
ATOM 669 O O . LEU A 1 94 ? -2.034 -0.737 14.151 1.00 91.88 94 LEU A O 1
ATOM 673 N N . VAL A 1 95 ? -2.029 1.489 13.917 1.00 93.06 95 VAL A N 1
ATOM 674 C CA . VAL A 1 95 ? -2.531 1.774 15.260 1.00 93.06 95 VAL A CA 1
ATOM 675 C C . VAL A 1 95 ? -4.021 2.039 15.131 1.00 93.06 95 VAL A C 1
ATOM 677 O O . VAL A 1 95 ? -4.435 2.978 14.451 1.00 93.06 95 VAL A O 1
ATOM 680 N N . ILE A 1 96 ? -4.833 1.174 15.723 1.00 94.25 96 ILE A N 1
ATOM 681 C CA . ILE A 1 96 ? -6.291 1.242 15.664 1.00 94.25 96 ILE A CA 1
ATOM 682 C C . ILE A 1 96 ? -6.771 1.786 16.999 1.00 94.25 96 ILE A C 1
ATOM 684 O O . ILE A 1 96 ? -6.553 1.152 18.027 1.00 94.25 96 ILE A O 1
ATOM 688 N N . ARG A 1 97 ? -7.443 2.936 16.982 1.00 93.94 97 ARG A N 1
ATOM 689 C CA . ARG A 1 97 ? -8.109 3.492 18.157 1.00 93.94 97 ARG A CA 1
ATOM 690 C C . ARG A 1 97 ? -9.603 3.219 18.072 1.00 93.94 97 ARG A C 1
ATOM 692 O O . ARG A 1 97 ? -10.287 3.702 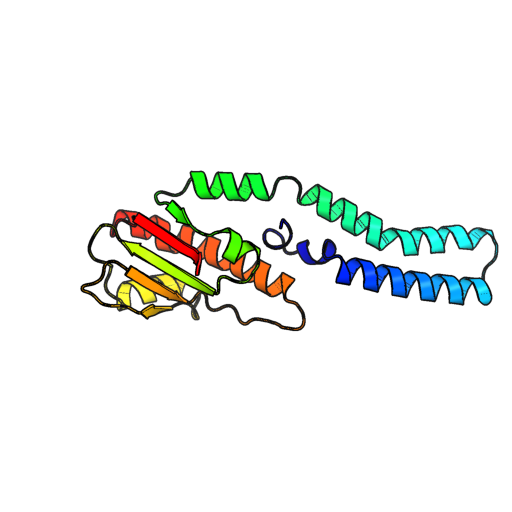17.166 1.00 93.94 97 ARG A O 1
ATOM 699 N N . PHE A 1 98 ? -10.106 2.460 19.030 1.00 93.25 98 PHE A N 1
ATOM 700 C CA . PHE A 1 98 ? -11.523 2.194 19.210 1.00 93.25 98 PHE A CA 1
ATOM 701 C C . PHE A 1 98 ? -12.167 3.331 20.014 1.00 93.25 98 PHE A C 1
ATOM 703 O O . PHE A 1 98 ? -11.581 3.859 20.952 1.00 93.25 98 PHE A O 1
ATOM 710 N N . ALA A 1 99 ? -13.389 3.722 19.655 1.00 90.88 99 ALA A N 1
ATOM 711 C CA . ALA A 1 99 ? -14.145 4.736 20.395 1.00 90.88 99 ALA A CA 1
ATOM 712 C C . ALA A 1 99 ? -14.641 4.214 21.758 1.00 90.88 99 ALA A C 1
ATOM 714 O O . ALA A 1 99 ? -15.049 4.984 22.626 1.00 90.88 99 ALA A O 1
ATOM 715 N N . GLN A 1 100 ? -14.656 2.891 21.919 1.00 87.88 100 GLN A N 1
ATOM 716 C CA . GLN A 1 100 ? -15.032 2.173 23.132 1.00 87.88 100 GLN A CA 1
ATOM 717 C C . GLN A 1 100 ? -13.987 1.083 23.406 1.00 87.88 100 GLN A C 1
ATOM 719 O O . GLN A 1 100 ? -12.842 1.187 22.972 1.00 87.88 100 GLN A O 1
ATOM 724 N N . GLN A 1 101 ? -14.371 0.034 24.130 1.00 86.44 101 GLN A N 1
ATOM 725 C CA . GLN A 1 101 ? -13.467 -1.055 24.457 1.00 86.44 101 GLN A CA 1
ATOM 726 C C . GLN A 1 101 ? -13.138 -1.894 23.206 1.00 86.44 101 GLN A C 1
ATOM 728 O O . GLN A 1 101 ? -14.062 -2.245 22.456 1.00 86.44 101 GLN A O 1
ATOM 733 N N . PRO A 1 102 ? -11.851 -2.210 22.958 1.00 89.19 102 PRO A N 1
ATOM 734 C CA . PRO A 1 102 ? -11.462 -3.033 21.822 1.00 89.19 102 PRO A CA 1
ATOM 735 C C . PRO A 1 102 ? -12.065 -4.445 21.928 1.00 89.19 102 PRO A C 1
ATOM 737 O O . PRO A 1 102 ? -12.382 -4.908 23.030 1.00 89.19 102 PRO A O 1
ATOM 740 N N . PRO A 1 103 ? -12.233 -5.150 20.794 1.00 90.38 103 PRO A N 1
ATOM 741 C CA . PRO A 1 103 ? -12.531 -6.578 20.815 1.00 90.38 103 PRO A CA 1
ATOM 742 C C . PRO A 1 103 ? -11.409 -7.337 21.514 1.00 90.38 103 PRO A C 1
ATOM 744 O O . PRO A 1 103 ? -10.255 -6.925 21.434 1.00 90.38 103 PRO A O 1
ATOM 747 N N . ASP A 1 104 ? -11.741 -8.485 22.107 1.00 90.88 104 ASP A N 1
ATOM 748 C CA . ASP A 1 104 ? -10.736 -9.372 22.689 1.00 90.88 104 ASP A CA 1
ATOM 749 C C . ASP A 1 104 ? -9.627 -9.704 21.677 1.00 90.88 104 ASP A C 1
ATOM 751 O O . ASP A 1 104 ? -9.874 -9.833 20.471 1.00 90.88 104 ASP A O 1
ATOM 755 N N . ARG A 1 105 ? -8.398 -9.858 22.172 1.00 90.00 105 ARG A N 1
ATOM 756 C CA . ARG A 1 105 ? -7.205 -10.044 21.344 1.00 90.00 105 ARG A CA 1
ATOM 757 C C . ARG A 1 105 ? -7.356 -11.233 20.405 1.00 90.00 105 ARG A C 1
ATOM 759 O O . ARG A 1 105 ? -6.987 -11.129 19.238 1.00 90.00 105 ARG A O 1
ATOM 766 N N . ASP A 1 106 ? -7.911 -12.331 20.906 1.00 90.81 106 ASP A N 1
ATOM 767 C CA . ASP A 1 106 ? -8.110 -13.552 20.128 1.00 90.81 106 ASP A CA 1
ATOM 768 C C . ASP A 1 106 ? -9.129 -13.324 19.005 1.00 90.81 106 ASP A C 1
ATOM 770 O O . ASP A 1 106 ? -8.901 -13.726 17.869 1.00 90.81 106 ASP A O 1
ATOM 774 N N . VAL A 1 107 ? -10.198 -12.566 19.270 1.00 91.00 107 VAL A N 1
ATOM 775 C CA . VAL A 1 107 ? -11.202 -12.199 18.257 1.00 91.00 107 VAL A CA 1
ATOM 776 C C . VAL A 1 107 ? -10.601 -11.292 17.180 1.00 91.00 107 VAL A C 1
ATOM 778 O O . VAL A 1 107 ? -10.895 -11.455 15.991 1.00 91.00 107 VAL A O 1
ATOM 781 N N . LEU A 1 108 ? -9.762 -10.332 17.578 1.00 90.75 108 LEU A N 1
ATOM 782 C CA . LEU A 1 108 ? -9.060 -9.447 16.653 1.00 90.75 108 LEU A CA 1
ATOM 783 C C . LEU A 1 108 ? -8.076 -10.232 15.780 1.00 90.75 108 LEU A C 1
ATOM 785 O O . LEU A 1 108 ? -8.121 -10.113 14.555 1.00 90.75 108 LEU A O 1
ATOM 789 N N . ASN A 1 109 ? -7.229 -11.061 16.389 1.00 92.25 109 ASN A N 1
ATOM 790 C CA . ASN A 1 109 ? -6.260 -11.885 15.672 1.00 92.25 109 ASN A CA 1
ATOM 791 C C . ASN A 1 109 ? -6.951 -12.871 14.727 1.00 92.25 109 ASN A C 1
ATOM 793 O O . ASN A 1 109 ? -6.582 -12.922 13.559 1.00 92.25 109 ASN A O 1
ATOM 797 N N . ASP A 1 110 ? -8.017 -13.547 15.160 1.00 91.62 110 ASP A N 1
ATOM 798 C CA . ASP A 1 110 ? -8.801 -14.448 14.309 1.00 91.62 110 ASP A CA 1
ATOM 799 C C . ASP A 1 110 ? -9.327 -13.743 13.051 1.00 91.62 110 ASP A C 1
ATOM 801 O O . ASP A 1 110 ? -9.349 -14.323 11.962 1.00 91.62 110 ASP A O 1
ATOM 805 N N . ARG A 1 111 ? -9.778 -12.487 13.169 1.00 90.88 111 ARG A N 1
ATOM 806 C CA . ARG A 1 111 ? -10.240 -11.703 12.012 1.00 90.88 111 ARG A CA 1
ATOM 807 C C . ARG A 1 111 ? -9.076 -11.285 11.107 1.00 90.88 111 ARG A C 1
ATOM 809 O O . ARG A 1 111 ? -9.224 -11.348 9.888 1.00 90.88 111 ARG A O 1
ATOM 816 N N . LEU A 1 112 ? -7.937 -10.884 11.672 1.00 91.62 112 LEU A N 1
ATOM 817 C CA . LEU A 1 112 ? -6.750 -10.477 10.910 1.00 91.62 112 LEU A CA 1
ATOM 818 C C . LEU A 1 112 ? -6.115 -11.661 10.162 1.00 91.62 112 LEU A C 1
ATOM 820 O O . LEU A 1 112 ? -5.853 -11.556 8.960 1.00 91.62 112 LEU A O 1
ATOM 824 N N . GLU A 1 113 ? -5.945 -12.798 10.836 1.00 90.75 113 GLU A N 1
ATOM 825 C CA . GLU A 1 113 ? -5.330 -14.018 10.302 1.00 90.75 113 GLU A CA 1
ATOM 826 C C . GLU A 1 113 ? -6.126 -14.620 9.140 1.00 90.75 113 GLU A C 1
ATOM 828 O O . GLU A 1 113 ? -5.541 -15.150 8.193 1.00 90.75 113 GLU A O 1
ATOM 833 N N . ARG A 1 114 ? -7.461 -14.476 9.154 1.00 91.06 114 ARG A N 1
ATOM 834 C CA . ARG A 1 114 ? -8.330 -14.877 8.032 1.00 91.06 114 ARG A CA 1
ATOM 835 C C . ARG A 1 114 ? -7.998 -14.150 6.733 1.00 91.06 114 ARG A C 1
ATOM 837 O O . ARG A 1 114 ? -8.197 -14.721 5.662 1.00 91.06 114 ARG A O 1
ATOM 844 N N . ILE A 1 115 ? -7.519 -12.909 6.812 1.00 91.12 115 ILE A N 1
ATOM 845 C CA . ILE A 1 115 ? -7.104 -12.140 5.633 1.00 91.12 115 ILE A CA 1
ATOM 846 C C . ILE A 1 115 ? -5.637 -12.440 5.322 1.00 91.12 115 ILE A C 1
ATOM 848 O O . ILE A 1 115 ? -5.299 -12.780 4.185 1.00 91.12 115 ILE A O 1
ATOM 852 N N . TYR A 1 116 ? -4.770 -12.313 6.328 1.00 89.50 116 TYR A N 1
ATOM 853 C CA . TYR A 1 116 ? -3.333 -12.528 6.213 1.00 89.50 116 TYR A CA 1
ATOM 854 C C . TYR A 1 116 ? -2.782 -13.212 7.476 1.00 89.50 116 TYR A C 1
ATOM 856 O O . TYR A 1 116 ? -2.807 -12.598 8.540 1.00 89.50 116 TYR A O 1
ATOM 864 N N . PRO A 1 117 ? -2.200 -14.424 7.368 1.00 87.31 117 PRO A N 1
ATOM 865 C CA . PRO A 1 117 ? -1.699 -15.186 8.522 1.00 87.31 117 PRO A CA 1
ATOM 866 C C . PRO A 1 117 ? -0.543 -14.530 9.292 1.00 87.31 117 PRO A C 1
ATOM 868 O O . PRO A 1 117 ? -0.178 -14.973 10.372 1.00 87.31 117 PRO A O 1
ATOM 871 N N . ASP A 1 118 ? 0.103 -13.527 8.701 1.00 86.88 118 ASP A N 1
ATOM 872 C CA . ASP A 1 118 ? 1.237 -12.789 9.257 1.00 86.88 118 ASP A CA 1
ATOM 873 C C . ASP A 1 118 ? 0.832 -11.428 9.860 1.00 86.88 118 ASP A C 1
ATOM 875 O O . ASP A 1 118 ? 1.708 -10.633 10.221 1.00 86.88 118 ASP A O 1
ATOM 879 N N . CYS A 1 119 ? -0.474 -11.166 9.982 1.00 86.44 119 CYS A N 1
ATOM 880 C CA . CYS A 1 119 ? -1.040 -9.982 10.623 1.00 86.44 119 CYS A CA 1
ATOM 881 C C . CYS A 1 119 ? -1.590 -10.313 12.012 1.00 86.44 119 CYS A C 1
ATOM 883 O O . CYS A 1 119 ? -2.480 -11.144 12.142 1.00 86.44 119 CYS A O 1
ATOM 885 N N . PHE A 1 120 ? -1.099 -9.622 13.039 1.00 88.56 120 PHE A N 1
ATOM 886 C CA . PHE A 1 120 ? -1.501 -9.850 14.428 1.00 88.56 120 PHE A CA 1
ATOM 887 C C . PHE A 1 120 ? -1.333 -8.585 15.277 1.00 88.56 1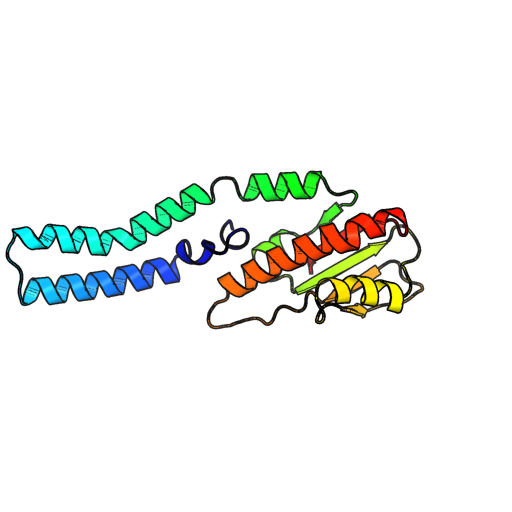20 PHE A C 1
ATOM 889 O O . PHE A 1 120 ? -0.555 -7.689 14.931 1.00 88.56 120 PHE A O 1
ATOM 896 N N . ALA A 1 121 ? -2.053 -8.525 16.397 1.00 88.94 121 ALA A N 1
ATOM 897 C CA . ALA A 1 121 ? -1.948 -7.461 17.391 1.00 88.94 121 ALA A CA 1
ATOM 898 C C . ALA A 1 121 ? -0.651 -7.585 18.219 1.00 88.94 121 ALA A C 1
ATOM 900 O O . ALA A 1 121 ? -0.371 -8.643 18.802 1.00 88.94 121 ALA A O 1
ATOM 901 N N . LEU A 1 122 ? 0.132 -6.505 18.271 1.00 85.31 122 LEU A N 1
ATOM 902 C CA . LEU A 1 122 ? 1.407 -6.373 18.982 1.00 85.31 122 LEU A CA 1
ATOM 903 C C . LEU A 1 122 ? 1.192 -5.869 20.411 1.00 85.31 122 LEU A C 1
ATOM 905 O O . LEU A 1 122 ? 1.357 -6.631 21.366 1.00 85.31 122 LEU A O 1
ATOM 909 N N . GLU A 1 123 ? 0.804 -4.602 20.532 1.00 78.38 123 GLU A N 1
ATOM 910 C CA . GLU A 1 123 ? 0.538 -3.912 21.788 1.00 78.38 123 GLU A CA 1
ATOM 911 C C . GLU A 1 123 ? -0.975 -3.915 22.004 1.00 78.38 123 GLU A C 1
ATOM 913 O O . GLU A 1 123 ? -1.714 -3.165 21.372 1.00 78.38 123 GLU A O 1
ATOM 918 N N . TYR A 1 124 ? -1.435 -4.864 22.822 1.00 79.94 124 TYR A N 1
ATOM 919 C CA . TYR A 1 124 ? -2.836 -5.011 23.198 1.00 79.94 124 TYR A CA 1
ATOM 920 C C . TYR A 1 124 ? -2.942 -4.930 24.717 1.00 79.94 124 TYR A C 1
ATOM 922 O O . TYR A 1 124 ? -2.495 -5.840 25.424 1.00 79.94 124 TYR A O 1
ATOM 930 N N . ALA A 1 125 ? -3.558 -3.862 25.207 1.00 75.94 125 ALA A N 1
ATOM 931 C CA . ALA A 1 125 ? -3.985 -3.736 26.589 1.00 75.94 125 ALA A CA 1
ATOM 932 C C . ALA A 1 125 ? -5.511 -3.617 26.598 1.00 75.94 125 ALA A C 1
ATOM 934 O O . ALA A 1 125 ? -6.064 -2.695 26.019 1.00 75.94 125 ALA A O 1
ATOM 935 N N . ALA A 1 126 ? -6.207 -4.547 27.260 1.00 67.88 126 ALA A N 1
ATOM 936 C CA . ALA A 1 126 ? -7.678 -4.591 27.266 1.00 67.88 126 ALA A CA 1
ATOM 937 C C . ALA A 1 126 ? -8.342 -3.346 27.899 1.00 67.88 126 ALA A C 1
ATOM 939 O O . ALA A 1 126 ? -9.548 -3.127 27.751 1.00 67.88 126 ALA A O 1
ATOM 940 N N . GLU A 1 127 ? -7.557 -2.567 28.643 1.00 74.56 127 GLU A N 1
ATOM 941 C CA . GLU A 1 127 ? -7.959 -1.316 29.286 1.00 74.56 127 GLU A CA 1
ATOM 942 C C . GLU A 1 127 ? -7.672 -0.088 28.408 1.00 74.56 127 GLU A C 1
ATOM 944 O O . GLU A 1 127 ? -8.195 0.992 28.680 1.00 74.56 127 GLU A O 1
ATOM 949 N N . GLU A 1 128 ? -6.873 -0.244 27.350 1.00 83.56 128 GLU A N 1
ATOM 950 C CA . GLU A 1 128 ? -6.537 0.828 26.422 1.00 83.56 128 GLU A CA 1
ATOM 951 C C . GLU A 1 128 ? -7.392 0.719 25.152 1.00 83.56 128 GLU A C 1
ATOM 953 O O . GLU A 1 128 ? -7.603 -0.371 24.620 1.00 83.56 128 GLU A O 1
ATOM 958 N N . PRO A 1 129 ? -7.898 1.846 24.629 1.00 85.94 129 PRO A N 1
ATOM 959 C CA . PRO A 1 129 ? -8.669 1.855 23.391 1.00 85.94 129 PRO A CA 1
ATOM 960 C C . PRO A 1 129 ? -7.790 1.677 22.147 1.00 85.94 129 PRO A C 1
ATOM 962 O O . PRO A 1 129 ? -8.316 1.610 21.039 1.00 85.94 129 PRO A O 1
ATOM 965 N N . GLU A 1 130 ? -6.466 1.654 22.298 1.00 90.12 130 GLU A N 1
ATOM 966 C CA . GLU A 1 130 ? -5.518 1.552 21.195 1.00 90.12 130 GLU A CA 1
ATOM 967 C C . GLU A 1 130 ? -4.952 0.144 21.074 1.00 90.12 130 GLU A C 1
ATOM 969 O O . GLU A 1 130 ? -4.562 -0.486 22.054 1.00 90.12 130 GLU A O 1
ATOM 974 N N . VAL A 1 131 ? -4.893 -0.339 19.836 1.00 91.38 131 VAL A N 1
ATOM 975 C CA . VAL A 1 131 ? -4.253 -1.606 19.503 1.00 91.38 131 VAL A CA 1
ATOM 976 C C . VAL A 1 131 ? -3.327 -1.405 18.318 1.00 91.38 131 VAL A C 1
ATOM 978 O O . VAL A 1 131 ? -3.758 -0.986 17.240 1.00 91.38 131 VAL A O 1
ATOM 981 N N . GLU A 1 132 ? -2.057 -1.753 18.494 1.00 92.31 132 GLU A N 1
ATOM 982 C CA . GLU A 1 132 ? -1.105 -1.787 17.389 1.00 92.31 132 GLU A CA 1
ATOM 983 C C . GLU A 1 132 ? -1.167 -3.138 16.669 1.00 92.31 132 GLU A C 1
ATOM 985 O O . GLU A 1 132 ? -1.055 -4.203 17.275 1.00 92.31 132 GLU A O 1
ATOM 990 N N . VAL A 1 133 ? -1.313 -3.103 15.348 1.00 90.62 133 VAL A N 1
ATOM 991 C CA . VAL A 1 133 ? -1.410 -4.269 14.470 1.00 90.62 133 VAL A CA 1
ATOM 992 C C . VAL A 1 133 ? -0.280 -4.259 13.453 1.00 90.62 133 VAL A C 1
ATOM 994 O O . VAL A 1 133 ? -0.057 -3.287 12.730 1.00 90.62 133 VAL A O 1
ATOM 997 N N . ARG A 1 134 ? 0.401 -5.395 13.323 1.00 89.38 134 ARG A N 1
ATOM 998 C CA . ARG A 1 134 ? 1.423 -5.609 12.297 1.00 89.38 134 ARG A CA 1
ATOM 999 C C . ARG A 1 134 ? 0.785 -6.009 10.962 1.00 89.38 134 ARG A C 1
ATOM 1001 O O . ARG A 1 134 ? -0.052 -6.900 10.933 1.00 89.38 134 ARG A O 1
ATOM 1008 N N . VAL A 1 135 ? 1.234 -5.429 9.840 1.00 84.56 135 VAL A N 1
ATOM 1009 C CA . VAL A 1 135 ? 0.716 -5.729 8.473 1.00 84.56 135 VAL A CA 1
ATOM 1010 C C . VAL A 1 135 ? 1.449 -6.903 7.780 1.00 84.56 135 VAL A C 1
ATOM 1012 O O . VAL A 1 135 ? 1.038 -7.416 6.734 1.00 84.56 135 VAL A O 1
ATOM 1015 N N . GLY A 1 136 ? 2.593 -7.320 8.325 1.00 73.12 136 GLY A N 1
ATOM 1016 C CA . GLY A 1 136 ? 3.267 -8.562 7.924 1.00 73.12 136 GLY A CA 1
ATOM 1017 C C . GLY A 1 136 ? 4.040 -8.536 6.595 1.00 73.12 136 GLY A C 1
ATOM 1018 O O . GLY A 1 136 ? 4.399 -9.588 6.086 1.00 73.12 136 GLY A O 1
ATOM 1019 N N . VAL A 1 137 ? 4.339 -7.387 5.979 1.00 77.69 137 VAL A N 1
ATOM 1020 C CA . VAL A 1 137 ? 5.072 -7.386 4.691 1.00 77.69 137 VAL A CA 1
ATOM 1021 C C . VAL A 1 137 ? 6.584 -7.417 4.904 1.00 77.69 137 VAL A C 1
ATOM 1023 O O . VAL A 1 137 ? 7.153 -6.472 5.445 1.00 77.69 137 VAL A O 1
ATOM 1026 N N . ILE A 1 138 ? 7.245 -8.465 4.402 1.00 73.75 138 ILE A N 1
ATOM 1027 C CA . ILE A 1 138 ? 8.711 -8.545 4.367 1.00 73.75 138 ILE A CA 1
ATOM 1028 C C . ILE A 1 138 ? 9.255 -7.523 3.362 1.00 73.75 138 ILE A C 1
ATOM 1030 O O . ILE A 1 138 ? 8.971 -7.591 2.158 1.00 73.75 138 ILE A O 1
ATOM 1034 N N . ASP A 1 139 ? 10.063 -6.590 3.861 1.00 69.94 139 ASP A N 1
ATOM 1035 C CA . ASP A 1 139 ? 10.758 -5.616 3.029 1.00 69.94 139 ASP A CA 1
ATOM 1036 C C . ASP A 1 139 ? 11.830 -6.286 2.167 1.00 69.94 139 ASP A C 1
ATOM 1038 O O . ASP A 1 139 ? 12.670 -7.053 2.639 1.00 69.94 139 ASP A O 1
ATOM 1042 N N . SER A 1 140 ? 11.822 -5.963 0.873 1.00 66.62 140 SER A N 1
ATOM 1043 C CA . SER A 1 140 ? 12.881 -6.360 -0.051 1.00 66.62 140 SER A CA 1
ATOM 1044 C C . SER A 1 140 ? 13.755 -5.157 -0.367 1.00 66.62 140 SER A C 1
ATOM 1046 O O . SER A 1 140 ? 13.316 -4.234 -1.051 1.00 66.62 140 SER A O 1
ATOM 1048 N N . LYS A 1 141 ? 15.024 -5.201 0.059 1.00 69.00 141 LYS A N 1
ATOM 1049 C CA . LYS A 1 141 ? 16.027 -4.187 -0.313 1.00 69.00 141 LYS A CA 1
ATOM 1050 C C . LYS A 1 141 ? 16.279 -4.131 -1.825 1.00 69.00 141 LYS A C 1
ATOM 1052 O O . LYS A 1 141 ? 16.706 -3.102 -2.331 1.00 69.00 141 LYS A O 1
ATOM 1057 N N . LEU A 1 142 ? 16.021 -5.232 -2.535 1.00 66.06 142 LEU A N 1
ATOM 1058 C CA . LEU A 1 142 ? 16.256 -5.359 -3.975 1.00 66.06 142 LEU A CA 1
ATOM 1059 C C . LEU A 1 142 ? 15.094 -4.818 -4.819 1.00 66.06 142 LEU A C 1
ATOM 1061 O O . LEU A 1 142 ? 15.301 -4.447 -5.969 1.00 66.06 142 LEU A O 1
ATOM 1065 N N . ASN A 1 143 ? 13.874 -4.786 -4.273 1.00 66.56 143 ASN A N 1
ATOM 1066 C CA . ASN A 1 143 ? 12.698 -4.272 -4.974 1.00 66.56 143 ASN A CA 1
ATOM 1067 C C . ASN A 1 143 ? 11.733 -3.566 -4.000 1.00 66.56 143 ASN A C 1
ATOM 1069 O O . ASN A 1 143 ? 10.665 -4.110 -3.681 1.00 66.56 143 ASN A O 1
ATOM 1073 N N . PRO A 1 144 ? 12.097 -2.358 -3.529 1.00 70.44 144 PRO A N 1
ATOM 1074 C CA . PRO A 1 144 ? 11.314 -1.622 -2.540 1.00 70.44 144 PRO A CA 1
ATOM 1075 C C . PRO A 1 144 ? 9.916 -1.272 -3.061 1.00 70.44 144 PRO A C 1
ATOM 1077 O O . PRO A 1 144 ? 8.934 -1.470 -2.354 1.00 70.44 144 PRO A O 1
ATOM 1080 N N . ALA A 1 145 ? 9.793 -0.872 -4.330 1.00 70.12 145 ALA A N 1
ATOM 1081 C CA . ALA A 1 145 ? 8.513 -0.496 -4.928 1.00 70.12 145 ALA A CA 1
ATOM 1082 C C . ALA A 1 145 ? 7.489 -1.651 -4.944 1.00 70.12 145 ALA A C 1
ATOM 1084 O O . ALA A 1 145 ? 6.305 -1.431 -4.679 1.00 70.12 145 ALA A O 1
ATOM 1085 N N . SER A 1 146 ? 7.929 -2.895 -5.179 1.00 72.44 146 SER A N 1
ATOM 1086 C CA . SER A 1 146 ? 7.043 -4.065 -5.069 1.00 72.44 146 SER A CA 1
ATOM 1087 C C . SER A 1 146 ? 6.574 -4.324 -3.635 1.00 72.44 146 SER A C 1
ATOM 1089 O O . SER A 1 146 ? 5.416 -4.686 -3.422 1.00 72.44 146 SER A O 1
ATOM 1091 N N . ALA A 1 147 ? 7.449 -4.117 -2.644 1.00 80.12 147 ALA A N 1
ATOM 1092 C CA . ALA A 1 147 ? 7.104 -4.263 -1.235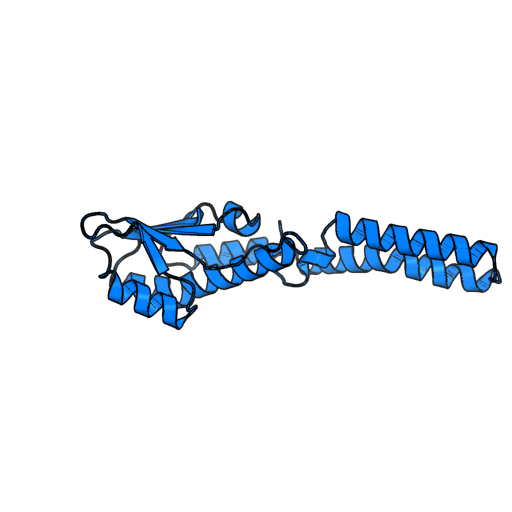 1.00 80.12 147 ALA A CA 1
ATOM 1093 C C . ALA A 1 147 ? 6.092 -3.189 -0.812 1.00 80.12 147 ALA A C 1
ATOM 1095 O O . ALA A 1 147 ? 5.087 -3.519 -0.183 1.00 80.12 147 ALA A O 1
ATOM 1096 N N . THR A 1 148 ? 6.282 -1.944 -1.259 1.00 82.25 148 THR A N 1
ATOM 1097 C CA . THR A 1 148 ? 5.342 -0.840 -1.031 1.00 82.25 148 THR A CA 1
ATOM 1098 C C . THR A 1 148 ? 3.967 -1.125 -1.631 1.00 82.25 148 THR A C 1
ATOM 1100 O O . THR A 1 148 ? 2.962 -0.963 -0.943 1.00 82.25 148 THR A O 1
ATOM 1103 N N . HIS A 1 149 ? 3.896 -1.596 -2.882 1.00 84.06 149 HIS A N 1
ATOM 1104 C CA . HIS A 1 149 ? 2.610 -1.921 -3.506 1.00 84.06 149 HIS A CA 1
ATOM 1105 C C . HIS A 1 149 ? 1.882 -3.053 -2.775 1.00 84.06 149 HIS A C 1
ATOM 1107 O O . HIS A 1 149 ? 0.693 -2.935 -2.479 1.00 84.06 149 HIS A O 1
ATOM 1113 N N . ARG A 1 150 ? 2.597 -4.129 -2.416 1.00 86.19 150 ARG A N 1
ATOM 1114 C CA . ARG A 1 150 ? 2.018 -5.217 -1.615 1.00 86.19 150 ARG A CA 1
ATOM 1115 C C . ARG A 1 150 ? 1.470 -4.701 -0.292 1.00 86.19 150 ARG A C 1
ATOM 1117 O O . ARG A 1 150 ? 0.363 -5.072 0.076 1.00 86.19 150 ARG A O 1
ATOM 1124 N N . ARG A 1 151 ? 2.209 -3.827 0.394 1.00 87.38 151 ARG A N 1
ATOM 1125 C CA . ARG A 1 151 ? 1.759 -3.240 1.659 1.00 87.38 151 ARG A CA 1
ATOM 1126 C C . ARG A 1 151 ? 0.504 -2.397 1.488 1.00 87.38 151 ARG A C 1
ATOM 1128 O O . ARG A 1 151 ? -0.431 -2.575 2.258 1.00 87.38 151 ARG A O 1
ATOM 1135 N N . TYR A 1 152 ? 0.450 -1.559 0.455 1.00 88.62 152 TYR A N 1
ATOM 1136 C CA . TYR A 1 152 ? -0.748 -0.792 0.125 1.00 88.62 152 TYR A CA 1
ATOM 1137 C C . TYR A 1 152 ? -1.972 -1.700 -0.067 1.00 88.62 152 TYR A C 1
ATOM 1139 O O . TYR A 1 152 ? -2.996 -1.487 0.576 1.00 88.62 152 TYR A O 1
ATOM 1147 N N . VAL A 1 153 ? -1.849 -2.755 -0.881 1.00 89.44 153 VAL A N 1
ATOM 1148 C CA . VAL A 1 153 ? -2.941 -3.717 -1.118 1.00 89.44 153 VAL A CA 1
ATOM 1149 C C . VAL A 1 153 ? -3.337 -4.444 0.166 1.00 89.44 153 VAL A C 1
ATOM 1151 O O . VAL A 1 153 ? -4.524 -4.636 0.417 1.00 89.44 153 VAL A O 1
ATOM 1154 N N . ARG A 1 154 ? -2.365 -4.840 0.997 1.00 90.50 154 ARG A N 1
ATOM 1155 C CA . ARG A 1 154 ? -2.652 -5.495 2.277 1.00 90.50 154 ARG A CA 1
ATOM 1156 C C . ARG A 1 154 ? -3.431 -4.588 3.218 1.00 90.50 154 ARG A C 1
ATOM 1158 O O . ARG A 1 154 ? -4.469 -5.015 3.700 1.00 90.50 154 ARG A O 1
ATOM 1165 N N . VAL A 1 155 ? -2.969 -3.356 3.443 1.00 91.19 155 VAL A N 1
ATOM 1166 C CA . VAL A 1 155 ? -3.658 -2.400 4.325 1.00 91.19 155 VAL A CA 1
ATOM 1167 C C . VAL A 1 155 ? -5.064 -2.102 3.819 1.00 91.19 155 VAL A C 1
ATOM 1169 O O . VAL A 1 155 ? -5.999 -2.121 4.608 1.00 91.19 155 VAL A O 1
ATOM 1172 N N . HIS A 1 156 ? -5.233 -1.910 2.510 1.00 91.50 156 HIS A N 1
ATOM 1173 C CA . HIS A 1 156 ? -6.551 -1.697 1.915 1.00 91.50 156 HIS A CA 1
ATOM 1174 C C . HIS A 1 156 ? -7.504 -2.865 2.206 1.00 91.50 156 HIS A C 1
ATOM 1176 O O . HIS A 1 156 ? -8.627 -2.643 2.640 1.00 91.50 156 HIS A O 1
ATOM 1182 N N . ARG A 1 157 ? -7.045 -4.114 2.035 1.00 93.00 157 ARG A N 1
ATOM 1183 C CA . ARG A 1 157 ? -7.856 -5.304 2.340 1.00 93.00 157 ARG A CA 1
ATOM 1184 C C . ARG A 1 157 ? -8.112 -5.481 3.833 1.00 93.00 157 ARG A C 1
ATOM 1186 O O . ARG A 1 157 ? -9.220 -5.831 4.203 1.00 93.00 157 ARG A O 1
ATOM 1193 N N . LEU A 1 158 ? -7.124 -5.227 4.692 1.00 93.06 158 LEU A N 1
ATOM 1194 C CA . LEU A 1 158 ? -7.310 -5.281 6.146 1.00 93.06 158 LEU A CA 1
ATOM 1195 C C . LEU A 1 158 ? -8.374 -4.278 6.600 1.00 93.06 158 LEU A C 1
ATOM 1197 O O . LEU A 1 158 ? -9.247 -4.622 7.390 1.00 93.06 158 LEU A O 1
ATOM 1201 N N . ILE A 1 159 ? -8.333 -3.057 6.067 1.00 93.94 159 ILE A N 1
ATOM 1202 C CA . ILE A 1 159 ? -9.334 -2.037 6.368 1.00 93.94 159 ILE A CA 1
ATOM 1203 C C . ILE A 1 159 ? -10.710 -2.487 5.874 1.00 93.94 159 ILE A C 1
ATOM 1205 O O . ILE A 1 159 ? -11.627 -2.583 6.682 1.00 93.94 159 ILE A O 1
ATOM 1209 N N . ASP A 1 160 ? -10.852 -2.818 4.593 1.00 94.56 160 ASP A N 1
ATOM 1210 C CA . ASP A 1 160 ? -12.166 -3.094 4.003 1.00 94.56 160 ASP A CA 1
ATOM 1211 C C . ASP A 1 160 ? -12.793 -4.412 4.481 1.00 94.56 160 ASP A C 1
ATOM 1213 O O . ASP A 1 160 ? -14.004 -4.486 4.663 1.00 94.56 160 ASP A O 1
ATOM 1217 N N . GLU A 1 161 ? -11.992 -5.467 4.656 1.00 94.50 161 GLU A N 1
ATOM 1218 C CA . GLU A 1 161 ? -12.495 -6.817 4.943 1.00 94.50 161 GLU A CA 1
ATOM 1219 C C . GLU A 1 161 ? -12.483 -7.156 6.443 1.00 94.50 161 GLU A C 1
ATOM 1221 O O . GLU A 1 161 ? -13.272 -8.000 6.864 1.00 94.50 161 GLU A O 1
ATOM 1226 N N . ALA A 1 162 ? -11.634 -6.518 7.263 1.00 93.12 162 ALA A N 1
ATOM 1227 C CA . ALA A 1 162 ? -11.624 -6.735 8.717 1.00 93.12 162 ALA A CA 1
ATOM 1228 C C . ALA A 1 162 ? -12.142 -5.529 9.502 1.00 93.12 162 ALA A C 1
ATOM 1230 O O . ALA A 1 162 ? -13.054 -5.699 10.312 1.00 93.12 162 ALA A O 1
ATOM 1231 N N . LEU A 1 163 ? -11.586 -4.332 9.292 1.00 93.12 163 LEU A N 1
ATOM 1232 C CA . LEU A 1 163 ? -11.859 -3.186 10.170 1.00 93.12 163 LEU A CA 1
ATOM 1233 C C . LEU A 1 163 ? -13.212 -2.525 9.900 1.00 93.12 163 LEU A C 1
ATOM 1235 O O . LEU A 1 163 ? -13.907 -2.166 10.844 1.00 93.12 163 LEU A O 1
ATOM 1239 N N . VAL A 1 164 ? -13.625 -2.398 8.638 1.00 94.88 164 VAL A N 1
ATOM 1240 C CA . VAL A 1 164 ? -14.938 -1.843 8.278 1.00 94.88 164 VAL A CA 1
ATOM 1241 C C . VAL A 1 164 ? -16.071 -2.693 8.868 1.00 94.88 164 VAL A C 1
ATOM 1243 O O . VAL A 1 164 ? -16.869 -2.130 9.616 1.00 94.88 164 VAL A O 1
ATOM 1246 N N . PRO A 1 165 ? -16.122 -4.028 8.679 1.00 94.00 165 PRO A N 1
ATOM 1247 C CA . PRO A 1 165 ? -17.138 -4.852 9.335 1.00 94.00 165 PRO A CA 1
ATOM 1248 C C . PRO A 1 165 ? -17.025 -4.840 10.862 1.00 94.00 165 PRO A C 1
ATOM 1250 O O . PRO A 1 165 ? -18.021 -4.917 11.567 1.00 94.00 165 PRO A O 1
ATOM 1253 N N . MET A 1 166 ? -15.807 -4.751 11.401 1.00 91.94 166 MET A N 1
ATOM 1254 C CA . MET A 1 166 ? -15.594 -4.672 12.848 1.00 91.94 166 MET A CA 1
ATOM 1255 C C . MET A 1 166 ? -16.118 -3.374 13.450 1.00 91.94 166 MET A C 1
ATOM 1257 O O . MET A 1 166 ? -16.559 -3.401 14.592 1.00 91.94 166 MET A O 1
ATOM 1261 N N . SER A 1 167 ? -16.122 -2.276 12.694 1.00 93.00 167 SER A N 1
ATOM 1262 C CA . SER A 1 167 ? -16.609 -0.983 13.177 1.00 93.00 167 SER A CA 1
ATOM 1263 C C . SER A 1 167 ? -18.103 -0.969 13.523 1.00 93.00 167 SER A C 1
ATOM 1265 O O . SER A 1 167 ? -18.537 -0.083 14.255 1.00 93.00 167 SER A O 1
ATOM 1267 N N . GLU A 1 168 ? -18.877 -1.953 13.048 1.00 91.50 168 GLU A N 1
ATOM 1268 C CA . GLU A 1 168 ? -20.287 -2.129 13.416 1.00 91.50 168 GLU A CA 1
ATOM 1269 C C . GLU A 1 168 ? -20.449 -2.646 14.856 1.00 91.50 168 GLU A C 1
ATOM 1271 O O . GLU A 1 168 ? -21.288 -2.142 15.600 1.00 91.50 168 GLU A O 1
ATOM 1276 N N . ASP A 1 169 ? -19.621 -3.619 15.253 1.00 91.38 169 ASP A N 1
ATOM 1277 C CA . ASP A 1 169 ? -19.650 -4.247 16.583 1.00 91.38 169 ASP A CA 1
ATOM 1278 C C . ASP A 1 169 ? -18.788 -3.476 17.603 1.00 91.38 169 ASP A C 1
ATOM 1280 O O . ASP A 1 169 ? -19.145 -3.330 18.772 1.00 91.38 169 ASP A O 1
ATOM 1284 N N . HIS A 1 170 ? -17.633 -2.988 17.147 1.00 91.50 170 HIS A N 1
ATOM 1285 C CA . HIS A 1 170 ? -16.605 -2.305 17.927 1.00 91.50 170 HIS A CA 1
ATOM 1286 C C . HIS A 1 170 ? -16.243 -0.992 17.224 1.00 91.50 170 HIS A C 1
ATOM 1288 O O . HIS A 1 170 ? -15.339 -0.980 16.384 1.00 91.50 170 HIS A O 1
ATOM 1294 N N . PRO A 1 171 ? -16.937 0.119 17.535 1.00 93.38 171 PRO A N 1
ATOM 1295 C CA . PRO A 1 171 ? -16.755 1.382 16.830 1.00 93.38 171 PRO A CA 1
ATOM 1296 C C . PRO A 1 171 ? -15.295 1.841 16.829 1.00 93.38 171 PRO A C 1
ATOM 1298 O O . PRO A 1 171 ? -14.676 1.987 17.883 1.00 93.38 171 PRO A O 1
ATOM 1301 N N . ILE A 1 172 ? -14.756 2.083 15.635 1.00 95.12 172 ILE A N 1
ATOM 1302 C CA . ILE A 1 172 ? -13.391 2.575 15.421 1.00 95.12 172 ILE A CA 1
ATOM 1303 C C . ILE A 1 172 ? -13.457 4.093 15.249 1.00 95.12 172 ILE A C 1
ATOM 1305 O O . ILE A 1 172 ? -14.266 4.594 14.473 1.00 95.12 172 ILE A O 1
ATOM 1309 N N . GLU A 1 173 ? -12.614 4.831 15.966 1.00 93.38 173 GLU A N 1
ATOM 1310 C CA . GLU A 1 173 ? -12.511 6.287 15.834 1.00 93.38 173 GLU A CA 1
ATOM 131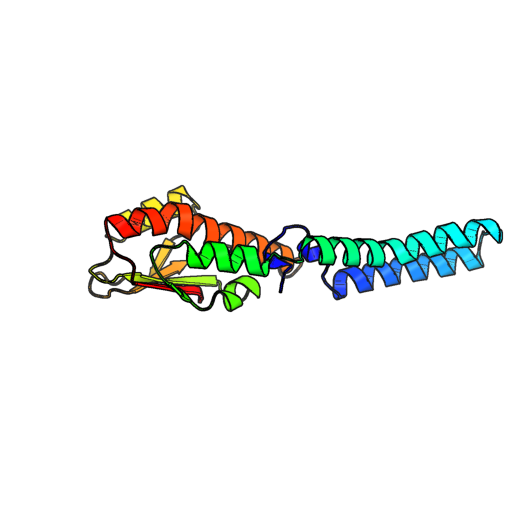1 C C . GLU A 1 173 ? -11.525 6.654 14.720 1.00 93.38 173 GLU A C 1
ATOM 1313 O O . GLU A 1 173 ? -11.842 7.412 13.796 1.00 93.38 173 GLU A O 1
ATOM 1318 N N . VAL A 1 174 ? -10.319 6.086 14.799 1.00 94.94 174 VAL A N 1
ATOM 1319 C CA . VAL A 1 174 ? -9.229 6.395 13.878 1.00 94.94 174 VAL A CA 1
ATOM 1320 C C . VAL A 1 174 ? -8.295 5.204 13.696 1.00 94.94 174 VAL A C 1
ATOM 1322 O O . VAL A 1 174 ? -8.019 4.450 14.627 1.00 94.94 174 VAL A O 1
ATOM 1325 N N . VAL A 1 175 ? -7.780 5.056 12.479 1.00 94.81 175 VAL A N 1
ATOM 1326 C CA . VAL A 1 175 ? -6.676 4.152 12.150 1.00 94.81 175 VAL A CA 1
ATOM 1327 C C . VAL A 1 175 ? -5.487 4.991 11.705 1.00 94.81 175 VAL A C 1
ATOM 1329 O O . VAL A 1 175 ? -5.561 5.703 10.705 1.00 94.81 175 VAL A O 1
ATOM 1332 N N . PHE A 1 176 ? -4.375 4.900 12.417 1.00 92.81 176 PHE A N 1
ATOM 1333 C CA . PHE A 1 176 ? -3.142 5.602 12.090 1.00 92.81 176 PHE A CA 1
ATOM 1334 C C . PHE A 1 176 ? -2.133 4.640 11.465 1.00 92.81 176 PHE A C 1
ATOM 1336 O O . PHE A 1 176 ? -1.850 3.577 12.017 1.00 92.81 176 PHE A O 1
ATOM 1343 N N . VAL A 1 177 ? -1.565 5.003 10.312 1.00 90.62 177 VAL A N 1
ATOM 1344 C CA . VAL A 1 177 ? -0.490 4.205 9.707 1.00 90.62 177 VAL A CA 1
ATOM 1345 C C . VAL A 1 177 ? 0.866 4.632 10.274 1.00 90.62 177 VAL A C 1
ATOM 1347 O O . VAL A 1 177 ? 1.344 5.732 9.970 1.00 90.62 177 VAL A O 1
ATOM 1350 N N . SER A 1 178 ? 1.493 3.743 11.050 1.00 85.38 178 SER A N 1
ATOM 1351 C CA . SER A 1 178 ? 2.786 3.955 11.718 1.00 85.38 178 SER A CA 1
ATOM 1352 C C . SER A 1 178 ? 3.930 3.269 10.993 1.00 85.38 178 SER A C 1
ATOM 1354 O O . SER A 1 178 ? 3.797 2.074 10.647 1.00 85.38 178 SER A O 1
#

Foldseek 3Di:
DLLLQDVCSCLLDCVSLVVLLVVLVVVLVVCVVPPDDPVCNVVSVCVSCVSVVSNVVSVVVSVCSVVVVVVLQVPAPAHEPPCVCLLVLNFFKKKWAFPDFDPDQVVLLVLLCVLPVQKGWDDDDRPGRITIIGLRQDADPVCRSNSSNVSVVSVSCCCPRRVRVVCVVTNTHYMYGD

pLDDT: mean 82.66, std 9.29, range [52.0, 95.19]

Radius of gyration: 22.3 Å; chains: 1; bounding box: 51×26×72 Å